Protein AF-A0A9D4EME8-F1 (afdb_monomer)

Structure (mmCIF, N/CA/C/O backbone):
data_AF-A0A9D4EME8-F1
#
_entry.id   AF-A0A9D4EME8-F1
#
loop_
_atom_site.group_PDB
_atom_site.id
_atom_site.type_symbol
_atom_site.label_atom_id
_atom_site.label_alt_id
_atom_site.label_comp_id
_atom_site.label_asym_id
_atom_site.label_entity_id
_atom_site.label_seq_id
_atom_site.pdbx_PDB_ins_code
_atom_site.Cartn_x
_atom_site.Cartn_y
_atom_site.Cartn_z
_atom_site.occupancy
_atom_site.B_iso_or_equiv
_atom_site.auth_seq_id
_atom_site.auth_comp_id
_atom_site.auth_asym_id
_atom_site.auth_atom_id
_atom_site.pdbx_PDB_model_num
ATOM 1 N N . MET A 1 1 ? -16.434 19.280 -0.730 1.00 41.19 1 MET A N 1
ATOM 2 C CA . MET A 1 1 ? -17.181 18.296 -1.545 1.00 41.19 1 MET A CA 1
ATOM 3 C C . MET A 1 1 ? -16.241 17.850 -2.652 1.00 41.19 1 MET A C 1
ATOM 5 O O . MET A 1 1 ? -15.725 18.736 -3.309 1.00 41.19 1 MET A O 1
ATOM 9 N N . LEU A 1 2 ? -15.894 16.594 -2.916 1.00 44.12 2 LEU A N 1
ATOM 10 C CA . LEU A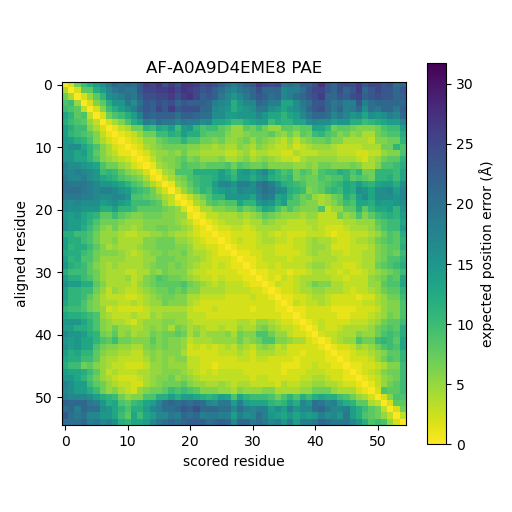 1 2 ? -16.227 15.228 -2.469 1.00 44.12 2 LEU A CA 1
ATOM 11 C C . LEU A 1 2 ? -15.081 14.354 -3.076 1.00 44.12 2 LEU A C 1
ATOM 13 O O . LEU A 1 2 ? -14.530 14.781 -4.090 1.00 44.12 2 LEU A O 1
ATOM 17 N N . PRO A 1 3 ? -14.695 13.181 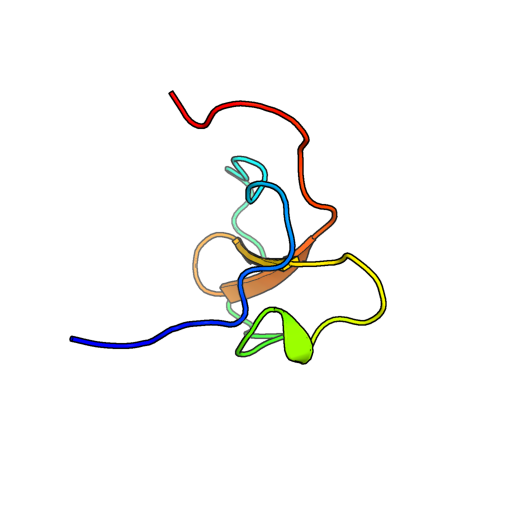-2.540 1.00 44.69 3 PRO A N 1
ATOM 18 C CA . PRO A 1 3 ? -15.628 12.201 -2.023 1.00 44.69 3 PRO A CA 1
ATOM 19 C C . PRO A 1 3 ? -15.238 11.635 -0.662 1.00 44.69 3 PRO A C 1
ATOM 21 O O . PRO A 1 3 ? -14.082 11.545 -0.265 1.00 44.69 3 PRO A O 1
ATOM 24 N N . PHE A 1 4 ? -16.277 11.193 0.021 1.00 45.62 4 PHE A N 1
ATOM 25 C CA . PHE A 1 4 ? -16.234 10.116 0.985 1.00 45.62 4 PHE A CA 1
ATOM 26 C C . PHE A 1 4 ? -15.711 8.865 0.250 1.00 45.62 4 PHE A C 1
ATOM 28 O O . PHE A 1 4 ? -16.484 8.010 -0.173 1.00 45.62 4 PHE A O 1
ATOM 35 N N . VAL A 1 5 ? -14.399 8.786 -0.011 1.00 49.00 5 VAL A N 1
ATOM 36 C CA . VAL A 1 5 ? -13.767 7.471 -0.144 1.00 49.00 5 VAL A CA 1
ATOM 37 C C . VAL A 1 5 ? -14.102 6.806 1.178 1.00 49.00 5 VAL A C 1
ATOM 39 O O . VAL A 1 5 ? -13.869 7.410 2.223 1.00 49.00 5 VAL A O 1
ATOM 42 N N . ALA A 1 6 ? -14.759 5.651 1.136 1.00 52.19 6 ALA A N 1
ATOM 43 C CA . ALA A 1 6 ? -14.965 4.819 2.310 1.00 52.19 6 ALA A CA 1
ATOM 44 C C . ALA A 1 6 ? -13.576 4.418 2.826 1.00 52.19 6 ALA A C 1
ATOM 46 O O . ALA A 1 6 ? -13.034 3.381 2.455 1.00 52.19 6 ALA A O 1
ATOM 47 N N . ASP A 1 7 ? -12.952 5.333 3.562 1.00 59.06 7 ASP A N 1
ATOM 48 C CA . ASP A 1 7 ? -11.579 5.235 4.001 1.00 59.06 7 ASP A CA 1
ATOM 49 C C . ASP A 1 7 ? -11.589 4.204 5.115 1.00 59.06 7 ASP A C 1
ATOM 51 O O . ASP A 1 7 ? -12.109 4.446 6.210 1.00 59.06 7 ASP A O 1
ATOM 55 N N . LYS A 1 8 ? -11.114 2.995 4.802 1.00 69.94 8 LYS A N 1
ATOM 56 C CA . LYS A 1 8 ? -10.983 1.974 5.841 1.00 69.94 8 LYS A CA 1
ATOM 57 C C . LYS A 1 8 ? -10.085 2.538 6.938 1.00 69.94 8 LYS A C 1
ATOM 59 O O . LYS A 1 8 ? -9.080 3.170 6.606 1.00 69.94 8 LYS A O 1
ATOM 64 N N . PRO A 1 9 ? -10.415 2.316 8.219 1.00 70.31 9 PRO A N 1
ATOM 65 C CA . PRO A 1 9 ? -9.699 2.944 9.316 1.00 70.31 9 PRO A CA 1
ATOM 66 C C . PRO A 1 9 ? -8.207 2.590 9.276 1.00 70.31 9 PRO A C 1
ATOM 68 O O . PRO A 1 9 ? -7.836 1.418 9.215 1.00 70.31 9 PRO A O 1
ATOM 71 N N . GLY A 1 10 ? -7.359 3.616 9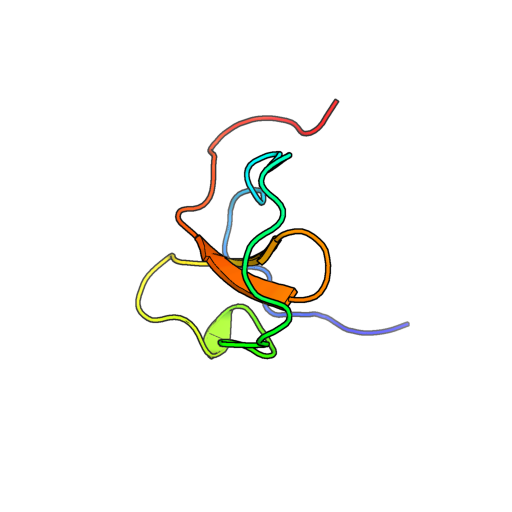.341 1.00 74.31 10 GLY A N 1
ATOM 72 C CA . GLY A 1 10 ? -5.901 3.503 9.317 1.00 74.31 10 GLY A CA 1
ATOM 73 C C . GLY A 1 10 ? -5.275 4.215 8.120 1.00 74.31 10 GLY A C 1
ATOM 74 O O . GLY A 1 10 ? -5.965 4.673 7.216 1.00 74.31 10 GLY A O 1
ATOM 75 N N . PHE A 1 11 ? -3.951 4.342 8.122 1.00 79.75 11 PHE A N 1
ATOM 76 C CA . PHE A 1 11 ? -3.230 5.124 7.119 1.00 79.75 11 PHE A CA 1
ATOM 77 C C . PHE A 1 11 ? -2.451 4.237 6.156 1.00 79.75 11 PHE A C 1
ATOM 79 O O . PHE A 1 11 ? -2.043 3.127 6.498 1.00 79.75 11 PHE A O 1
ATOM 86 N N . CYS A 1 12 ? -2.213 4.742 4.946 1.00 80.25 12 CYS A N 1
ATOM 87 C CA . CYS A 1 12 ? -1.294 4.088 4.026 1.00 80.25 12 CYS A CA 1
ATOM 88 C C . CYS A 1 12 ? 0.134 4.144 4.582 1.00 80.25 12 CYS A C 1
ATOM 90 O O . CYS A 1 12 ? 0.579 5.232 4.972 1.00 80.25 12 CYS A O 1
ATOM 92 N N . PRO A 1 13 ? 0.868 3.017 4.604 1.00 77.19 13 PRO A N 1
ATOM 93 C CA . PRO A 1 13 ? 2.277 3.041 4.951 1.00 77.19 13 PRO A CA 1
ATOM 94 C C . PRO A 1 13 ? 3.034 3.917 3.952 1.00 77.19 13 PRO A C 1
ATOM 96 O O . PRO A 1 13 ? 2.734 3.935 2.755 1.00 77.19 13 PRO A O 1
ATOM 99 N N . ARG A 1 14 ? 4.023 4.666 4.447 1.00 71.69 14 ARG A N 1
ATOM 100 C CA . ARG A 1 14 ? 4.915 5.443 3.587 1.00 71.69 14 ARG A CA 1
ATOM 101 C C . ARG A 1 14 ? 5.793 4.453 2.829 1.00 71.69 14 ARG A C 1
ATOM 103 O O . ARG A 1 14 ? 6.711 3.874 3.400 1.00 71.69 14 ARG A O 1
ATOM 110 N N . ASN A 1 15 ? 5.467 4.219 1.567 1.00 66.62 15 ASN A N 1
ATOM 111 C CA . ASN A 1 15 ? 6.197 3.286 0.731 1.00 66.62 15 ASN A CA 1
ATOM 112 C C . ASN A 1 15 ? 7.062 4.069 -0.259 1.00 66.62 15 ASN A C 1
ATOM 114 O O . ASN A 1 15 ? 6.539 4.667 -1.197 1.00 66.62 15 ASN A O 1
ATOM 118 N N . ASP A 1 16 ? 8.377 4.061 -0.043 1.00 63.41 16 ASP A N 1
ATOM 119 C CA . ASP A 1 16 ? 9.356 4.634 -0.981 1.00 63.41 16 ASP A CA 1
ATOM 120 C C . ASP A 1 16 ? 9.642 3.682 -2.157 1.00 63.41 16 ASP A C 1
ATOM 122 O O . ASP A 1 16 ? 10.308 4.028 -3.129 1.00 63.41 16 ASP A O 1
ATOM 126 N N . SER A 1 17 ? 9.121 2.451 -2.102 1.00 59.62 17 SER A N 1
ATOM 127 C CA . SER A 1 17 ? 9.343 1.479 -3.164 1.00 59.62 17 SER A CA 1
ATOM 128 C C . SER A 1 17 ? 8.552 1.861 -4.412 1.00 59.62 17 SER A C 1
ATOM 130 O O . SER A 1 17 ? 7.316 1.906 -4.422 1.00 59.62 17 SER A O 1
ATOM 132 N N . ILE A 1 18 ? 9.293 2.087 -5.494 1.00 62.50 18 ILE A N 1
ATOM 133 C CA . ILE A 1 18 ? 8.779 2.202 -6.854 1.00 62.50 18 ILE A CA 1
ATOM 134 C C . ILE A 1 18 ? 8.306 0.804 -7.262 1.00 62.50 18 ILE A C 1
ATOM 136 O O . ILE A 1 18 ? 9.052 0.001 -7.817 1.00 62.50 18 ILE A O 1
ATOM 140 N N . GLY A 1 19 ? 7.068 0.474 -6.896 1.00 65.25 19 GLY A N 1
ATOM 141 C CA . GLY A 1 19 ? 6.393 -0.703 -7.422 1.00 65.25 19 GLY A CA 1
ATOM 142 C C . GLY A 1 19 ? 6.171 -0.570 -8.933 1.00 65.25 19 GLY A C 1
ATOM 143 O O . GLY A 1 19 ? 6.320 0.524 -9.491 1.00 65.25 19 GLY A O 1
ATOM 144 N N . PRO A 1 20 ? 5.789 -1.660 -9.620 1.00 67.00 20 PRO A N 1
ATOM 145 C CA . PRO A 1 20 ? 5.391 -1.569 -11.019 1.00 67.00 20 PRO A CA 1
ATOM 146 C C . PRO A 1 20 ? 4.263 -0.537 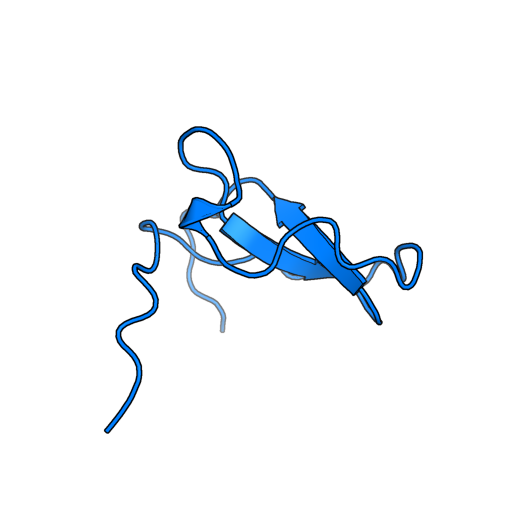-11.172 1.00 67.00 20 PRO A C 1
ATOM 148 O O . PRO A 1 20 ? 3.413 -0.410 -10.288 1.00 67.00 20 PRO A O 1
ATOM 151 N N . CYS A 1 21 ? 4.240 0.195 -12.292 1.00 79.62 21 CYS A N 1
ATOM 152 C CA . CYS A 1 21 ? 3.209 1.194 -12.611 1.00 79.62 21 CYS A CA 1
ATOM 153 C C . CYS A 1 21 ? 1.870 0.541 -12.965 1.00 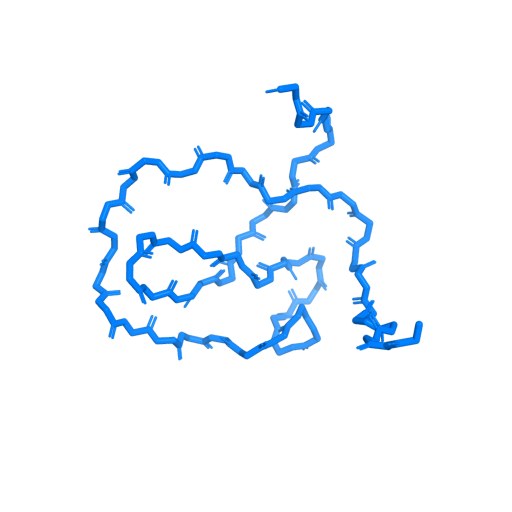79.62 21 CYS A C 1
ATOM 155 O O . CYS A 1 21 ? 1.331 0.718 -14.053 1.00 79.62 21 CYS A O 1
ATOM 157 N N . ILE A 1 22 ? 1.356 -0.258 -12.042 1.00 81.06 22 ILE A N 1
ATOM 158 C CA . ILE A 1 22 ? 0.143 -1.038 -12.173 1.00 81.06 22 ILE A CA 1
ATOM 159 C C . ILE A 1 22 ? -0.775 -0.603 -11.040 1.00 81.06 22 ILE A C 1
ATOM 161 O O . ILE A 1 22 ? -0.380 -0.525 -9.877 1.00 81.06 22 ILE A O 1
ATOM 165 N N . ASN A 1 23 ? -2.013 -0.286 -11.395 1.00 86.31 23 ASN A N 1
ATOM 166 C CA . ASN A 1 23 ? -3.063 -0.022 -10.426 1.00 86.31 23 ASN A CA 1
ATOM 167 C C . ASN A 1 23 ? -3.791 -1.339 -10.164 1.00 86.31 23 ASN A C 1
ATOM 169 O O . ASN A 1 23 ? -4.672 -1.724 -10.924 1.00 86.31 23 ASN A O 1
ATOM 173 N N . LEU A 1 24 ? -3.389 -2.044 -9.107 1.00 85.25 24 LEU A N 1
ATOM 174 C CA . LEU A 1 24 ? -4.041 -3.274 -8.648 1.00 85.25 24 LEU A CA 1
ATOM 175 C C . LEU A 1 24 ? -5.388 -2.991 -7.970 1.00 85.25 24 LEU A C 1
ATOM 177 O O . LEU A 1 24 ? -6.214 -3.885 -7.827 1.00 85.25 24 LEU A O 1
ATOM 181 N N . CYS A 1 25 ? -5.603 -1.750 -7.539 1.00 85.56 25 CYS A N 1
ATOM 182 C CA . CYS A 1 25 ? -6.824 -1.298 -6.896 1.00 85.56 25 CYS A CA 1
ATOM 183 C C . CYS A 1 25 ? -7.138 0.144 -7.310 1.00 85.56 25 CYS A C 1
ATOM 185 O O . CYS A 1 25 ? -6.237 0.938 -7.604 1.00 85.56 25 CYS A O 1
ATOM 187 N N . SER A 1 26 ? -8.426 0.491 -7.304 1.00 84.62 26 SER A N 1
ATOM 188 C CA . SER A 1 26 ? -8.890 1.865 -7.540 1.00 84.62 26 SER A CA 1
ATOM 189 C C . SER A 1 26 ? -9.308 2.565 -6.250 1.00 84.62 26 SER A C 1
ATOM 191 O O . SER A 1 26 ? -9.192 3.789 -6.161 1.00 84.62 26 SER A O 1
ATOM 193 N N . SER A 1 27 ? -9.784 1.820 -5.252 1.00 81.81 27 SER A N 1
ATOM 194 C CA . SER A 1 27 ? -10.275 2.344 -3.972 1.00 81.81 27 SER A CA 1
ATOM 195 C C . SER A 1 27 ? -10.068 1.319 -2.859 1.00 81.81 27 SER A C 1
ATOM 197 O O . SER A 1 27 ? -9.849 0.144 -3.148 1.00 81.81 27 SER A O 1
ATOM 199 N N . ASP A 1 28 ? -10.151 1.744 -1.596 1.00 82.50 28 ASP A N 1
ATOM 200 C CA . ASP A 1 28 ? -9.981 0.853 -0.437 1.00 82.50 28 ASP A CA 1
ATOM 201 C C . ASP A 1 28 ? -10.931 -0.350 -0.474 1.00 82.50 28 ASP A C 1
ATOM 203 O O . ASP A 1 28 ? -10.536 -1.459 -0.125 1.00 82.50 28 ASP A O 1
ATOM 207 N N . ASP A 1 29 ? -12.161 -0.156 -0.953 1.00 82.81 29 ASP A N 1
ATOM 208 C CA . ASP A 1 29 ? -13.168 -1.215 -1.099 1.00 82.81 29 ASP A CA 1
ATOM 209 C C . ASP A 1 29 ? -12.762 -2.301 -2.111 1.00 82.81 29 ASP A C 1
ATOM 211 O O . ASP A 1 29 ? -13.103 -3.468 -1.953 1.00 82.81 29 ASP A O 1
ATOM 215 N N . SER A 1 30 ? -11.936 -1.950 -3.108 1.00 86.44 30 SER A N 1
ATOM 216 C CA . SER A 1 30 ? -11.390 -2.928 -4.059 1.00 86.44 30 SER A CA 1
ATOM 217 C C . SER A 1 30 ? -10.450 -3.933 -3.392 1.00 86.44 30 SER A C 1
ATOM 219 O O . SER A 1 30 ? -10.169 -4.986 -3.960 1.00 86.44 30 SER A O 1
ATOM 221 N N . CYS A 1 31 ? -9.925 -3.598 -2.214 1.00 85.62 31 CYS A N 1
ATOM 222 C CA . CYS A 1 31 ? -9.027 -4.458 -1.473 1.00 85.62 31 CYS A CA 1
ATOM 223 C C . CYS A 1 31 ? -9.815 -5.323 -0.478 1.00 85.62 31 CYS A C 1
ATOM 225 O O . CYS A 1 31 ? -10.687 -4.811 0.226 1.00 85.62 31 CYS A O 1
ATOM 227 N N . PRO A 1 32 ? -9.510 -6.622 -0.351 1.00 86.94 32 PRO A N 1
ATOM 228 C CA . PRO A 1 32 ? -10.219 -7.488 0.584 1.00 86.94 32 PRO A CA 1
ATOM 229 C C . PRO A 1 32 ? -9.886 -7.156 2.050 1.00 86.94 32 PRO A C 1
ATOM 231 O O . PRO A 1 32 ? -8.782 -6.725 2.383 1.00 86.94 32 PRO A O 1
ATOM 234 N N . GLY A 1 33 ? -10.845 -7.368 2.954 1.00 85.88 33 GLY A N 1
ATOM 235 C CA . GLY A 1 33 ? -10.647 -7.188 4.397 1.00 85.88 33 GLY A CA 1
ATOM 236 C C . GLY A 1 33 ? -10.376 -5.734 4.798 1.00 85.88 33 GLY A C 1
ATOM 237 O O . GLY A 1 33 ? -11.063 -4.823 4.341 1.00 85.88 33 GLY A O 1
ATOM 238 N N . ASN A 1 34 ? -9.366 -5.513 5.645 1.00 82.12 34 ASN A N 1
ATOM 239 C CA . ASN A 1 34 ? -8.974 -4.178 6.122 1.00 82.12 34 ASN A CA 1
ATOM 240 C C . ASN A 1 34 ? -7.892 -3.509 5.260 1.00 82.12 34 ASN A C 1
ATOM 242 O O . ASN A 1 34 ? -7.424 -2.430 5.601 1.00 82.12 34 ASN A O 1
ATOM 246 N N . LEU A 1 35 ? -7.494 -4.130 4.147 1.00 85.19 35 LEU A N 1
ATOM 247 C CA . LEU A 1 35 ? -6.481 -3.584 3.249 1.00 85.19 35 LEU A CA 1
ATOM 248 C C . LEU A 1 35 ? -6.955 -2.266 2.628 1.00 85.19 35 LEU A C 1
ATOM 250 O O . LEU A 1 35 ? -8.108 -2.155 2.201 1.00 85.19 35 LEU A O 1
ATOM 254 N N . LYS A 1 36 ? -6.038 -1.305 2.534 1.00 84.69 36 LYS A N 1
ATOM 255 C CA . LYS A 1 36 ? -6.243 0.001 1.904 1.00 84.69 36 LYS A CA 1
ATOM 256 C C . LYS A 1 36 ? -5.563 0.059 0.549 1.00 84.69 36 LYS A C 1
ATOM 258 O O . LYS A 1 36 ? -4.507 -0.536 0.346 1.00 84.69 36 LYS A O 1
ATOM 263 N N . CYS A 1 37 ? -6.161 0.789 -0.378 1.00 85.69 37 CYS A N 1
ATOM 264 C CA . CYS A 1 37 ? -5.606 0.998 -1.699 1.00 85.69 37 CYS A CA 1
ATOM 265 C C . CYS A 1 37 ? -4.635 2.176 -1.672 1.00 85.69 37 CYS A C 1
ATOM 267 O O . CYS A 1 37 ? -5.018 3.341 -1.782 1.00 85.69 37 CYS A O 1
ATOM 269 N N . CYS A 1 38 ? -3.355 1.857 -1.530 1.00 84.31 38 CYS A N 1
ATOM 270 C CA . CYS A 1 38 ? -2.300 2.832 -1.328 1.00 84.31 38 CYS A CA 1
ATOM 271 C C . CYS A 1 38 ? -1.496 3.053 -2.604 1.00 84.31 38 CYS A C 1
ATOM 273 O O . CYS A 1 38 ? -1.307 2.150 -3.421 1.00 84.31 38 CYS A O 1
ATOM 275 N N . ARG A 1 39 ? -1.009 4.282 -2.791 1.00 80.69 39 ARG A N 1
ATOM 276 C CA . ARG A 1 39 ? -0.161 4.617 -3.934 1.00 80.69 39 ARG A CA 1
ATOM 277 C C . ARG A 1 39 ? 1.264 4.131 -3.674 1.00 80.69 39 ARG A C 1
ATOM 279 O O . ARG A 1 39 ? 1.904 4.594 -2.737 1.00 80.69 39 ARG A O 1
ATOM 286 N N . SER A 1 40 ? 1.756 3.250 -4.538 1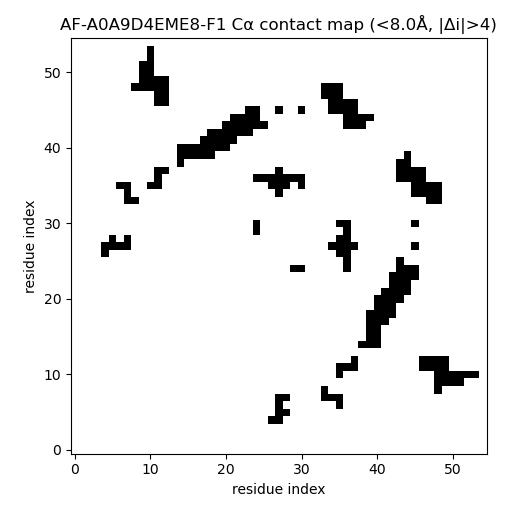.00 80.88 40 SE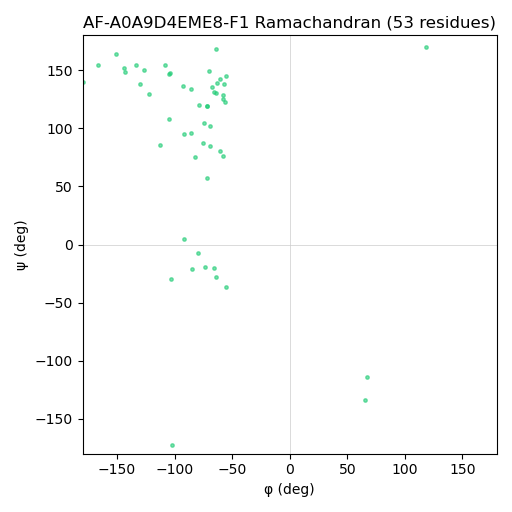R A N 1
ATOM 287 C CA . SER A 1 40 ? 3.116 2.701 -4.480 1.00 80.88 40 SER A CA 1
ATOM 288 C C . SER A 1 40 ? 3.907 3.200 -5.681 1.00 80.88 40 SER A C 1
ATOM 290 O O . SER A 1 40 ? 3.926 2.570 -6.739 1.00 80.88 40 SER A O 1
ATOM 292 N N . GLY A 1 41 ? 4.493 4.391 -5.549 1.00 77.75 41 GLY A N 1
ATOM 293 C CA . GLY A 1 41 ? 5.165 5.085 -6.648 1.00 77.75 41 GLY A CA 1
ATOM 294 C C . GLY A 1 41 ? 4.186 5.542 -7.739 1.00 77.75 41 GLY A C 1
ATOM 295 O O . GLY A 1 41 ? 3.347 6.420 -7.520 1.00 77.75 41 GLY A O 1
ATOM 296 N N . CYS A 1 42 ? 4.299 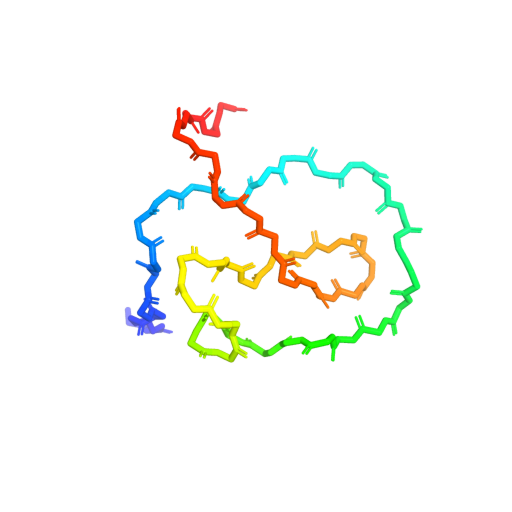4.961 -8.935 1.00 80.50 42 CYS A N 1
ATOM 297 C CA . CYS A 1 42 ? 3.418 5.262 -10.069 1.00 80.50 42 CYS A CA 1
ATOM 298 C C . CYS A 1 42 ? 2.107 4.457 -10.066 1.00 80.50 42 CYS A C 1
ATOM 300 O O . CYS A 1 42 ? 1.146 4.887 -10.702 1.00 80.50 42 CYS A O 1
ATOM 302 N N . GLY A 1 43 ? 2.060 3.322 -9.363 1.00 84.75 43 GLY A N 1
ATOM 303 C CA . GLY A 1 43 ? 0.893 2.443 -9.292 1.00 84.75 43 GLY A CA 1
ATOM 304 C C . GLY A 1 43 ? 0.090 2.577 -7.998 1.00 84.75 43 GLY A C 1
ATOM 305 O O . GLY A 1 43 ? 0.360 3.423 -7.138 1.00 84.75 43 GLY A O 1
ATOM 306 N N . ARG A 1 44 ? -0.889 1.686 -7.844 1.00 86.06 44 ARG A N 1
ATOM 307 C CA . ARG A 1 44 ? -1.700 1.515 -6.633 1.00 86.06 44 ARG A CA 1
ATOM 308 C C . ARG A 1 44 ? -1.728 0.049 -6.246 1.00 86.06 44 ARG A C 1
ATOM 310 O O . ARG A 1 44 ? -1.885 -0.811 -7.109 1.00 86.06 44 ARG A O 1
ATOM 317 N N . SER A 1 45 ? -1.612 -0.235 -4.962 1.00 86.75 45 SER A N 1
ATOM 318 C CA . SER A 1 45 ? -1.611 -1.594 -4.437 1.00 86.75 45 SER A CA 1
ATOM 319 C C . SER A 1 45 ? -2.338 -1.669 -3.102 1.00 86.75 45 SER A C 1
ATOM 321 O O . SER A 1 45 ? -2.358 -0.716 -2.325 1.00 86.75 45 SER A O 1
ATOM 323 N N . CYS A 1 46 ? -2.957 -2.820 -2.852 1.00 86.75 46 CYS A N 1
ATOM 324 C CA . CYS A 1 46 ? -3.592 -3.108 -1.577 1.00 86.75 46 CYS A CA 1
ATOM 325 C C . CYS A 1 46 ? -2.519 -3.346 -0.518 1.00 86.75 46 CYS A C 1
ATOM 327 O O . CYS A 1 46 ? -1.710 -4.262 -0.651 1.00 86.75 46 CYS A O 1
ATOM 329 N N . MET A 1 47 ? -2.511 -2.514 0.515 1.00 83.00 47 MET A N 1
ATOM 330 C CA . MET A 1 47 ? -1.545 -2.554 1.604 1.00 83.00 47 MET A CA 1
ATOM 331 C C . MET A 1 47 ? -2.258 -2.621 2.946 1.00 83.00 47 MET A C 1
ATOM 333 O O . MET A 1 47 ? -3.367 -2.108 3.107 1.00 83.00 47 MET A O 1
ATOM 337 N N . GLU A 1 48 ? -1.608 -3.258 3.915 1.00 86.38 48 GLU A N 1
ATOM 338 C CA . GLU A 1 48 ? -2.087 -3.262 5.292 1.00 86.38 48 GLU A CA 1
ATOM 339 C C . GLU A 1 48 ? -2.066 -1.829 5.846 1.00 86.38 48 GLU A C 1
ATOM 341 O O . GLU A 1 48 ? -1.051 -1.134 5.713 1.00 86.38 48 GLU A O 1
ATOM 346 N N . PRO A 1 49 ? -3.169 -1.361 6.450 1.00 84.88 49 PRO A N 1
ATOM 347 C CA . PRO A 1 49 ? -3.207 -0.050 7.068 1.00 84.88 49 PRO A CA 1
ATOM 348 C C . PRO A 1 49 ? -2.295 -0.015 8.292 1.00 84.88 49 PRO A C 1
ATOM 350 O O . PRO A 1 49 ? -2.338 -0.897 9.152 1.00 84.88 49 PRO A O 1
ATOM 353 N N . ILE A 1 50 ? -1.517 1.055 8.426 1.00 82.56 50 ILE A N 1
ATOM 354 C CA . ILE A 1 50 ? -0.763 1.314 9.649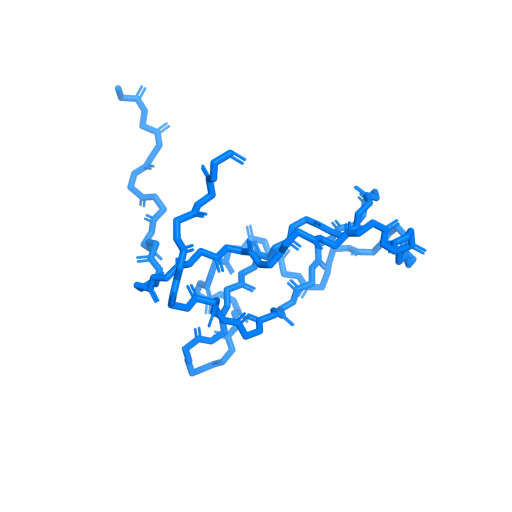 1.00 82.56 50 ILE A CA 1
ATOM 355 C C . ILE A 1 50 ? -1.642 2.055 10.662 1.00 82.56 50 ILE A C 1
ATOM 357 O O . ILE A 1 50 ? -2.329 3.031 10.342 1.00 82.56 50 ILE A O 1
ATOM 361 N N . LYS A 1 51 ? -1.608 1.589 11.916 1.00 66.94 51 LYS A N 1
ATOM 362 C CA . LYS A 1 51 ? -2.183 2.284 13.075 1.00 66.94 51 LYS A CA 1
ATOM 363 C C . LYS A 1 51 ? -1.176 3.336 13.551 1.00 66.94 51 LYS A C 1
ATOM 365 O O . LYS A 1 51 ? -0.451 3.100 14.510 1.00 66.94 51 LYS A O 1
ATOM 370 N N . GLY A 1 52 ? -1.046 4.451 12.837 1.00 58.72 52 GLY A N 1
ATOM 371 C CA . GLY A 1 52 ? -0.064 5.476 13.195 1.00 58.72 52 GLY A CA 1
ATOM 372 C C . GLY A 1 52 ? -0.070 6.683 12.266 1.00 58.72 52 GLY A C 1
ATOM 373 O O . GLY A 1 52 ? -0.232 6.544 11.058 1.00 58.72 52 GLY A O 1
ATOM 374 N N . GLU A 1 53 ? 0.080 7.854 12.877 1.00 50.81 53 GLU A N 1
ATOM 375 C CA . GLU A 1 53 ? -0.013 9.201 12.312 1.00 50.81 53 GLU A CA 1
ATOM 376 C C . GLU A 1 53 ? 0.973 9.433 11.152 1.00 50.81 53 GLU A C 1
ATOM 378 O O . GLU A 1 53 ? 2.183 9.256 11.297 1.00 50.81 53 GLU A O 1
ATOM 383 N N . GLN A 1 54 ? 0.456 9.850 9.993 1.00 53.59 54 GLN A N 1
ATOM 384 C CA . GLN A 1 54 ? 1.267 10.368 8.890 1.00 53.59 54 GLN A CA 1
ATOM 385 C C . GLN A 1 54 ? 1.719 11.795 9.254 1.00 53.59 54 GLN A C 1
ATOM 387 O O . GLN A 1 54 ? 1.011 12.754 8.955 1.00 53.59 54 GLN A O 1
ATOM 392 N N . LYS A 1 55 ? 2.849 11.934 9.963 1.00 43.19 55 LYS A N 1
ATOM 393 C CA . LYS A 1 55 ? 3.516 13.233 10.171 1.00 43.19 55 LYS A CA 1
ATOM 394 C C . LYS A 1 55 ? 4.319 13.642 8.935 1.00 43.19 55 LYS A C 1
ATOM 396 O O . LYS A 1 55 ? 5.013 12.769 8.362 1.00 43.19 55 LYS A O 1
#

Sequence (55 aa):
MLPFVADKPGFCPRNDSIGPCINLCSSDDSCPGNLKCCRSGCGRSCMEPIKGEQK

Mean predicted aligned error: 8.37 Å

Secondary structure (DSSP, 8-state):
--------SSB---------S-BS-SSGGGSSTT-EEEEETTEEEEEPPBSS---

Organism: Dreissena polymorpha (NCBI:txid45954)

pLDDT: mean 73.35, std 14.14, range [41.19, 86.94]

Nearest PDB structures (foldseek):
  3ngg-assembly1_A  TM=8.779E-01  e=6.163E-04  Oxyuranus microlepidotus
  6atu-assembly13_M  TM=8.272E-01  e=4.010E-03  Homo sapiens
  6atu-assembly6_F  TM=8.459E-01  e=6.985E-03  Homo sapiens
  6atu-assembly19_Q  TM=7.710E-01  e=9.219E-03  Homo sapiens
  6atu-assembly19_G  TM=8.239E-01  e=1.845E-02  Homo sapiens

Solvent-accessible surface area (backbone atoms only — not comparable to full-atom values): 3424 Å² total; per-residue (Å²): 140,84,74,86,65,73,70,57,83,57,33,70,65,91,54,87,55,74,46,68,78,44,66,78,32,90,38,28,79,71,23,74,84,72,23,30,45,29,70,25,61,79,12,20,36,64,36,71,44,34,92,61,85,90,124

InterPro domains:
  IPR008197 WAP-type 'four-disulfide core' domain [PF00095] (8-49)
  IPR008197 WAP-type 'four-disulfide core' domain [PR00003] (5-14)
  IPR008197 WAP-type 'four-disulfide core' domain [PR00003] (24-31)
  IPR008197 WAP-type 'four-disulfide core' domain [PR00003] (31-40)
  IPR008197 WAP-type 'four-disulfide core' domain [PR00003] (41-49)
  IPR008197 WAP-type 'four-disulfide core' domain [PS51390] (5-50)
  IPR008197 WAP-type 'four-disulfide core' domain [SM00217] (8-50)
  IPR036645 Elafin-like superfamily [G3DSA:4.10.75.10] (5-51)
  IPR036645 Elafin-like superfamily [SSF57256] (3-49)
  IPR050514 WAP four-disulfide core domain [PTHR19441] (5-53)

Foldseek 3Di:
DDDPQVFQPAADPPAPAQDPLEACDDGQVSAPDSWTFDDHRNYTDTDHGDPDDPD

Radius of gyration: 11.03 Å; Cα contacts (8 Å, |Δi|>4): 110; chains: 1; bounding box: 26×26×26 Å